Protein AF-A0A0D2LGZ1-F1 (afdb_monomer_lite)

Radius of gyration: 15.78 Å; chains: 1; bounding box: 47×42×39 Å

pLDDT: mean 89.58, std 10.23, range [41.44, 98.38]

InterPro domains:
  IPR015915 Kelch-type beta-propeller [G3DSA:2.120.10.80] (1-145)
  IPR015915 Kelch-type beta-propeller [SSF117281] (4-143)

Organism: NCBI:txid145388

Secondary structure (DSSP, 8-state):
-----------TTT--BS-EEEEETTEEEEE--EETTEEP--EEEEETTTTEEEEEESS-SS---BS-EEEEESS-TTSSEEEEEE--B-SS-B---EEEEEEETTEEEEEEE--SS-GGGG--SS-EEEE-TT-TT-EEEESS---PPP-

Structure (mmCIF, N/CA/C/O backbone):
data_AF-A0A0D2LGZ1-F1
#
_entry.id   AF-A0A0D2LGZ1-F1
#
loop_
_atom_site.group_PDB
_atom_site.id
_atom_site.type_symbol
_atom_site.label_atom_id
_atom_site.label_alt_id
_atom_site.label_comp_id
_atom_site.label_asym_id
_atom_site.label_entity_id
_atom_site.label_seq_id
_atom_site.pdbx_PDB_ins_code
_atom_site.Cartn_x
_atom_site.Cartn_y
_atom_site.Cartn_z
_atom_site.occupancy
_atom_site.B_iso_or_equiv
_atom_site.auth_seq_id
_atom_site.auth_comp_id
_atom_site.auth_asym_id
_atom_site.auth_atom_id
_atom_site.pdbx_PDB_model_num
ATOM 1 N N . MET A 1 1 ? -26.888 1.662 -4.777 1.00 62.94 1 MET A N 1
ATOM 2 C CA . MET A 1 1 ? -25.584 2.305 -4.509 1.00 62.94 1 MET A CA 1
ATOM 3 C C . MET A 1 1 ? -25.481 3.540 -5.384 1.00 62.94 1 MET A C 1
ATOM 5 O O . MET A 1 1 ? -25.844 3.446 -6.549 1.00 62.94 1 MET A O 1
ATOM 9 N N . ALA A 1 2 ? -25.059 4.674 -4.828 1.00 89.44 2 ALA A N 1
ATOM 10 C CA . ALA A 1 2 ? -24.809 5.909 -5.568 1.00 89.44 2 ALA A CA 1
ATOM 11 C C . ALA A 1 2 ? -23.378 6.361 -5.271 1.00 89.44 2 ALA A C 1
ATOM 13 O O . ALA A 1 2 ? -22.931 6.248 -4.131 1.00 89.44 2 ALA A O 1
ATOM 14 N N . TRP A 1 3 ? -22.668 6.835 -6.291 1.00 87.25 3 TRP A N 1
ATOM 15 C CA . TRP A 1 3 ? -21.351 7.434 -6.108 1.00 87.25 3 TRP A CA 1
ATOM 16 C C . TRP A 1 3 ? -21.480 8.759 -5.357 1.00 87.25 3 TRP A C 1
ATOM 18 O O . TRP A 1 3 ? -22.399 9.535 -5.622 1.00 87.25 3 TRP A O 1
ATOM 28 N N . GLN A 1 4 ? -20.552 9.010 -4.438 1.00 85.38 4 GLN A N 1
ATOM 29 C CA . GLN A 1 4 ? -20.421 10.280 -3.732 1.00 85.38 4 GLN A CA 1
ATOM 30 C C . GLN A 1 4 ? -18.992 10.786 -3.893 1.00 85.38 4 GLN A C 1
ATOM 32 O O . GLN A 1 4 ? -18.038 10.012 -3.811 1.00 85.38 4 GLN A O 1
ATOM 37 N N . HIS A 1 5 ? -18.863 12.082 -4.157 1.00 80.94 5 HIS A N 1
ATOM 38 C CA . HIS A 1 5 ? -17.584 12.773 -4.169 1.00 80.94 5 HIS A CA 1
ATOM 39 C C . HIS A 1 5 ? -17.400 13.457 -2.817 1.00 80.94 5 HIS A C 1
ATOM 41 O O . HIS A 1 5 ? -18.295 14.170 -2.365 1.00 80.94 5 HIS A O 1
ATOM 47 N N . HIS A 1 6 ? -16.255 13.225 -2.183 1.00 79.88 6 HIS A N 1
ATOM 48 C CA . HIS A 1 6 ? -15.856 13.931 -0.975 1.00 79.88 6 HIS A CA 1
ATOM 49 C C . HIS A 1 6 ? -14.772 14.934 -1.356 1.00 79.88 6 HIS A C 1
ATOM 51 O O . HIS A 1 6 ? -13.706 14.540 -1.826 1.00 79.88 6 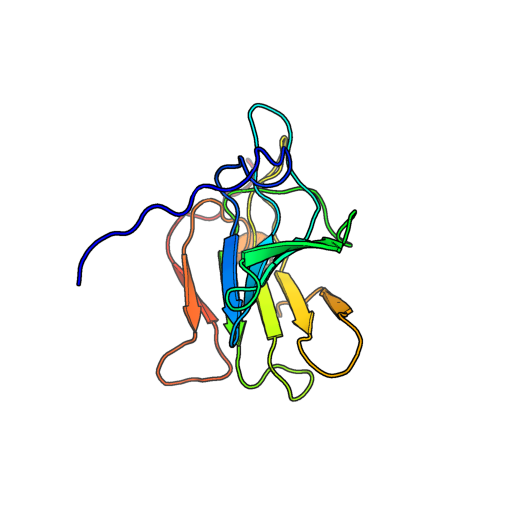HIS A O 1
ATOM 57 N N . ASP A 1 7 ? -15.056 16.220 -1.163 1.00 79.56 7 ASP A N 1
ATOM 58 C CA . ASP A 1 7 ? -14.082 17.278 -1.407 1.00 79.56 7 ASP A CA 1
ATOM 59 C C . ASP A 1 7 ? -13.065 17.294 -0.262 1.00 79.56 7 ASP A C 1
ATOM 61 O O . ASP A 1 7 ? -13.368 17.672 0.875 1.00 79.56 7 ASP A O 1
ATOM 65 N N . PHE A 1 8 ? -11.841 16.875 -0.563 1.00 79.50 8 PHE A N 1
ATOM 66 C CA . PHE A 1 8 ? -10.708 17.019 0.341 1.00 79.50 8 PHE A CA 1
ATOM 67 C C . PHE A 1 8 ? -9.949 18.300 0.012 1.00 79.50 8 PHE A C 1
ATOM 69 O O . PHE A 1 8 ? -9.903 18.735 -1.138 1.00 79.50 8 PHE A O 1
ATOM 76 N N . LYS A 1 9 ? -9.320 18.909 1.023 1.00 79.62 9 LYS A N 1
ATOM 77 C CA . LYS A 1 9 ? -8.311 19.939 0.751 1.00 79.62 9 LYS A CA 1
ATOM 78 C C . LYS A 1 9 ? -7.181 19.306 -0.054 1.00 79.62 9 LYS A C 1
ATOM 80 O O . LYS A 1 9 ? -6.785 18.183 0.253 1.00 79.62 9 LYS A O 1
ATOM 85 N N . ASP A 1 10 ? -6.650 20.051 -1.020 1.00 81.75 10 ASP A N 1
ATOM 86 C CA . ASP A 1 10 ? -5.488 19.621 -1.789 1.00 81.75 10 ASP A CA 1
ATOM 87 C C . ASP A 1 10 ? -4.341 19.258 -0.844 1.00 81.75 10 ASP A C 1
ATOM 89 O O . ASP A 1 10 ? -3.764 20.110 -0.164 1.00 81.75 10 ASP A O 1
ATOM 93 N N . ASP A 1 11 ? -4.019 17.971 -0.810 1.00 84.19 11 ASP A N 1
ATOM 94 C CA . ASP A 1 11 ? -2.907 17.432 -0.051 1.00 84.19 11 ASP A CA 1
ATOM 95 C C . ASP A 1 11 ? -1.914 16.820 -1.043 1.00 84.19 11 ASP A C 1
ATOM 97 O O . ASP A 1 11 ? -2.253 15.837 -1.716 1.00 84.19 11 ASP A O 1
ATOM 101 N N . PRO A 1 12 ? -0.688 17.363 -1.165 1.00 83.31 12 PRO A N 1
ATOM 102 C CA . PRO A 1 12 ? 0.295 16.885 -2.132 1.00 83.31 12 PRO A CA 1
ATOM 103 C C . PRO A 1 12 ? 0.661 15.410 -1.939 1.00 83.31 12 PRO A C 1
ATOM 105 O O . PRO A 1 12 ? 1.127 14.786 -2.894 1.00 83.31 12 PRO A O 1
ATOM 108 N N . ARG A 1 13 ? 0.415 14.848 -0.747 1.00 85.38 13 ARG A N 1
ATOM 109 C CA . ARG A 1 13 ? 0.597 13.427 -0.452 1.00 85.38 13 ARG A CA 1
ATOM 110 C C . ARG A 1 13 ? -0.467 12.573 -1.135 1.00 85.38 13 ARG A C 1
ATOM 112 O O . ARG A 1 13 ? -0.179 11.444 -1.487 1.00 85.38 13 ARG A O 1
ATOM 119 N N . THR A 1 14 ? -1.681 13.056 -1.361 1.00 88.38 14 THR A N 1
ATOM 120 C CA . THR A 1 14 ? -2.794 12.196 -1.818 1.00 88.38 14 THR A CA 1
ATOM 121 C C . THR A 1 14 ? -2.819 11.967 -3.332 1.00 88.38 14 THR A C 1
ATOM 123 O O . THR A 1 14 ? -3.239 10.909 -3.796 1.00 88.38 14 THR A O 1
ATOM 126 N N . ALA A 1 15 ? -2.313 12.915 -4.125 1.00 92.69 15 ALA A N 1
ATOM 127 C CA . ALA A 1 15 ? -2.297 12.809 -5.582 1.00 92.69 15 ALA A CA 1
ATOM 128 C C . ALA A 1 15 ? -1.158 11.896 -6.078 1.00 92.69 15 ALA A C 1
ATOM 130 O O . ALA A 1 15 ? -0.027 12.345 -6.276 1.00 92.69 15 ALA A O 1
ATOM 131 N N . ARG A 1 16 ? -1.453 10.611 -6.308 1.00 96.25 16 ARG A N 1
ATOM 132 C CA . ARG A 1 16 ? -0.473 9.597 -6.740 1.00 96.25 16 ARG A CA 1
ATOM 133 C C . ARG A 1 16 ? -1.116 8.445 -7.521 1.00 96.25 16 ARG A C 1
ATOM 135 O O . ARG A 1 16 ? -2.286 8.135 -7.336 1.00 96.25 16 ARG A O 1
ATOM 142 N N . ALA A 1 17 ? -0.335 7.761 -8.355 1.00 97.19 17 ALA A N 1
ATOM 143 C CA . ALA A 1 17 ? -0.739 6.580 -9.123 1.00 97.19 17 ALA A CA 1
ATOM 144 C C . ALA A 1 17 ? 0.132 5.361 -8.779 1.00 97.19 17 ALA A C 1
ATOM 146 O O . ALA A 1 17 ? 1.277 5.515 -8.354 1.00 97.19 17 ALA A O 1
ATOM 147 N N . GLY A 1 18 ? -0.403 4.151 -8.969 1.00 97.31 18 GLY A N 1
ATOM 148 C CA . GLY A 1 18 ? 0.315 2.902 -8.675 1.00 97.31 18 GLY A CA 1
ATOM 149 C C . GLY A 1 18 ? 0.636 2.702 -7.189 1.00 97.31 18 GLY A C 1
ATOM 150 O O . GLY A 1 18 ? 1.545 1.948 -6.860 1.00 97.31 18 GLY A O 1
ATOM 151 N N . HIS A 1 19 ? -0.046 3.419 -6.297 1.00 98.38 19 HIS A N 1
ATOM 152 C CA . HIS A 1 19 ? -0.021 3.132 -4.867 1.00 98.38 19 HIS A CA 1
ATOM 153 C C . HIS A 1 19 ? -0.875 1.893 -4.584 1.00 98.38 19 HIS A C 1
ATOM 155 O O . HIS A 1 19 ? -1.750 1.549 -5.381 1.00 98.38 19 HIS A O 1
ATOM 161 N N . SER A 1 20 ? -0.654 1.257 -3.439 1.00 98.31 20 SER A N 1
ATOM 162 C CA . SER A 1 20 ? -1.621 0.306 -2.894 1.00 98.31 20 SER A CA 1
ATOM 163 C C . SER A 1 20 ? -2.535 1.002 -1.887 1.00 98.31 20 SER A C 1
ATOM 165 O O . SER A 1 20 ? -2.144 1.999 -1.276 1.00 98.31 20 SER A O 1
ATOM 167 N N . ALA A 1 21 ? -3.757 0.491 -1.735 1.00 97.94 21 ALA A N 1
ATOM 168 C CA . ALA A 1 21 ? -4.715 0.947 -0.739 1.00 97.94 21 ALA A CA 1
ATOM 169 C C . ALA A 1 21 ? -5.349 -0.264 -0.045 1.00 97.94 21 ALA A C 1
ATOM 171 O O . ALA A 1 21 ? -5.835 -1.175 -0.714 1.00 97.94 21 ALA A O 1
ATOM 172 N N . THR A 1 22 ? -5.361 -0.279 1.286 1.00 97.94 22 THR A N 1
ATOM 173 C CA . THR A 1 22 ? -5.875 -1.405 2.076 1.00 97.94 22 THR A CA 1
ATOM 174 C C . THR A 1 22 ? -6.781 -0.895 3.189 1.00 97.94 22 THR A C 1
ATOM 176 O O . THR A 1 22 ? -6.361 -0.104 4.034 1.00 97.94 22 THR A O 1
ATOM 179 N N . ALA A 1 23 ? -8.038 -1.338 3.187 1.00 97.19 23 ALA A N 1
ATOM 180 C CA . ALA A 1 23 ? -9.022 -0.969 4.199 1.00 97.19 23 ALA A CA 1
ATOM 181 C C . ALA A 1 23 ? -8.915 -1.884 5.427 1.00 97.19 23 ALA A C 1
ATOM 183 O O . ALA A 1 23 ? -8.920 -3.107 5.297 1.00 97.19 23 ALA A O 1
ATOM 184 N N . VAL A 1 24 ? -8.849 -1.293 6.621 1.00 95.56 24 VAL A N 1
ATOM 185 C CA . VAL A 1 24 ? -8.818 -2.001 7.906 1.00 95.56 24 VAL A CA 1
ATOM 186 C C . VAL A 1 24 ? -9.684 -1.253 8.914 1.00 95.56 24 VAL A C 1
ATOM 188 O O . VAL A 1 24 ? -9.322 -0.184 9.410 1.00 95.56 24 VAL A O 1
ATOM 191 N N . GLY A 1 25 ? -10.849 -1.821 9.232 1.00 94.38 25 GLY A N 1
ATOM 192 C CA . GLY A 1 25 ? -11.844 -1.138 10.057 1.00 94.38 25 GLY A CA 1
ATOM 193 C C . GLY A 1 25 ? -12.258 0.186 9.413 1.00 94.38 25 GLY A C 1
ATOM 194 O O . GLY A 1 25 ? -12.642 0.212 8.248 1.00 94.38 25 GLY A O 1
ATOM 195 N N . LYS A 1 26 ? -12.141 1.285 10.162 1.00 95.19 26 LYS A N 1
ATOM 196 C CA . LYS A 1 2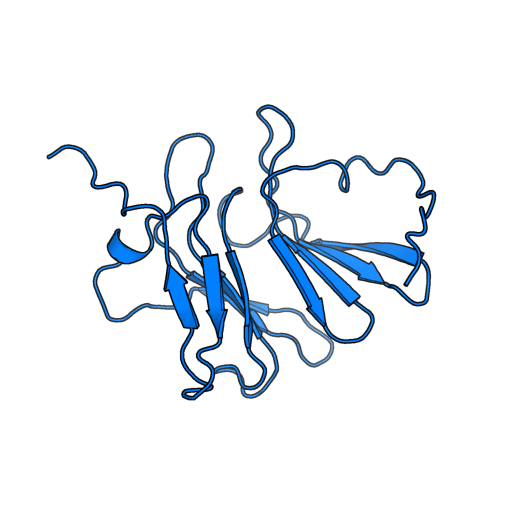6 ? -12.445 2.640 9.681 1.00 95.19 26 LYS A CA 1
ATOM 197 C C . LYS A 1 26 ? -11.315 3.314 8.901 1.00 95.19 26 LYS A C 1
ATOM 199 O O . LYS A 1 26 ? -11.463 4.461 8.483 1.00 95.19 26 LYS A O 1
ATOM 204 N N . TYR A 1 27 ? -10.174 2.651 8.763 1.00 96.31 27 TYR A N 1
ATOM 205 C CA . TYR A 1 27 ? -8.987 3.245 8.175 1.00 96.31 27 TYR A CA 1
ATOM 206 C C . TYR A 1 27 ? -8.714 2.708 6.774 1.00 96.31 27 TYR A C 1
ATOM 208 O O . TYR A 1 27 ? -8.877 1.516 6.523 1.00 96.31 27 TYR A O 1
ATOM 216 N N . VAL A 1 28 ? -8.220 3.566 5.884 1.00 97.25 28 VAL A N 1
ATOM 217 C CA . VAL A 1 28 ? -7.646 3.164 4.592 1.00 97.25 28 VAL A CA 1
ATOM 218 C C . VAL A 1 28 ? -6.167 3.522 4.588 1.00 97.25 28 VAL A C 1
ATOM 220 O O . VAL A 1 28 ? -5.809 4.693 4.660 1.00 97.25 28 VAL A O 1
ATOM 223 N N . TYR A 1 29 ? -5.309 2.511 4.523 1.00 97.75 29 TYR A N 1
ATOM 224 C CA . TYR A 1 29 ? -3.859 2.657 4.466 1.00 97.75 29 TYR A CA 1
ATOM 225 C C . TYR A 1 29 ? -3.420 2.771 3.012 1.00 97.75 29 TYR A C 1
ATOM 227 O O . TYR A 1 29 ? -3.783 1.918 2.209 1.00 97.75 29 TYR A O 1
ATOM 235 N N . VAL A 1 30 ? -2.638 3.794 2.679 1.00 98.19 30 VAL A N 1
ATOM 236 C CA . VAL A 1 30 ? -2.093 4.022 1.339 1.00 98.19 30 VAL A CA 1
ATOM 237 C C . VAL A 1 30 ? -0.573 3.999 1.410 1.00 98.19 30 VAL A C 1
ATOM 239 O O . VAL A 1 30 ? 0.030 4.807 2.116 1.00 98.19 30 VAL A O 1
ATOM 242 N N . CYS A 1 31 ? 0.039 3.071 0.677 1.00 98.31 31 CYS A N 1
ATOM 243 C CA . CYS A 1 31 ? 1.482 2.849 0.685 1.00 98.31 31 CYS A CA 1
ATOM 244 C C . CYS A 1 31 ? 2.090 3.176 -0.682 1.00 98.31 31 CYS A C 1
ATOM 246 O O . CYS A 1 31 ? 1.595 2.725 -1.723 1.00 98.31 31 CYS A O 1
ATOM 248 N N . GLY A 1 32 ? 3.180 3.950 -0.674 1.00 97.94 32 GLY A N 1
ATOM 249 C CA . GLY A 1 32 ? 3.995 4.238 -1.854 1.00 97.94 32 GLY A CA 1
ATOM 250 C C . GLY A 1 32 ? 3.205 4.810 -3.035 1.00 97.94 32 GLY A C 1
ATOM 251 O O . GLY A 1 32 ? 2.281 5.603 -2.871 1.00 97.94 32 GLY A O 1
ATOM 252 N N . GLY A 1 33 ? 3.578 4.425 -4.253 1.00 98.12 33 GLY A N 1
ATOM 253 C CA . GLY A 1 33 ? 3.059 4.978 -5.503 1.00 98.12 33 GLY A CA 1
ATOM 254 C C . GLY A 1 33 ? 3.980 6.044 -6.088 1.00 98.12 33 GLY A C 1
ATOM 255 O O . GLY A 1 33 ? 5.115 6.222 -5.649 1.00 98.12 33 GLY A O 1
ATOM 256 N N . ARG A 1 34 ? 3.507 6.762 -7.108 1.00 96.75 34 ARG A N 1
ATOM 257 C CA . ARG A 1 34 ? 4.288 7.811 -7.778 1.00 96.75 34 ARG A CA 1
ATOM 258 C C . ARG A 1 34 ? 3.449 8.981 -8.278 1.00 96.75 34 ARG A C 1
ATOM 260 O O . ARG A 1 34 ? 2.261 8.832 -8.560 1.00 96.75 34 ARG A O 1
ATOM 267 N N . ARG A 1 35 ? 4.099 10.127 -8.476 1.00 95.44 35 ARG A N 1
ATOM 268 C CA . ARG A 1 35 ? 3.568 11.307 -9.170 1.00 95.44 35 ARG A CA 1
ATOM 269 C C . ARG A 1 35 ? 4.646 11.858 -10.100 1.00 95.44 35 ARG A C 1
ATOM 271 O O . ARG A 1 35 ? 5.654 12.395 -9.649 1.00 95.44 35 ARG A O 1
ATOM 278 N N . GLY A 1 36 ? 4.445 11.719 -11.411 1.00 91.69 36 GLY A N 1
ATOM 279 C CA . GLY A 1 36 ? 5.504 12.009 -12.383 1.00 91.69 36 GLY A CA 1
ATOM 280 C C . GLY A 1 36 ? 6.717 11.098 -12.155 1.00 91.69 36 GLY A C 1
ATOM 281 O O . GLY A 1 36 ? 6.553 9.883 -12.057 1.00 91.69 36 GLY A O 1
ATOM 282 N N . GLY A 1 37 ? 7.913 11.685 -12.051 1.00 91.56 37 GLY A N 1
ATOM 283 C CA . GLY A 1 37 ? 9.158 10.967 -11.730 1.00 91.56 37 GLY A CA 1
ATOM 284 C C . GLY A 1 37 ? 9.425 10.769 -10.230 1.00 91.56 37 GLY A C 1
ATOM 285 O O . GLY A 1 37 ? 10.426 10.159 -9.869 1.00 91.56 37 GLY A O 1
ATOM 286 N N . HIS A 1 38 ? 8.561 11.287 -9.351 1.00 94.75 38 HIS A N 1
ATOM 287 C CA . HIS A 1 38 ? 8.706 11.128 -7.905 1.00 94.75 38 HIS A CA 1
ATOM 288 C C . HIS A 1 38 ? 7.998 9.859 -7.428 1.00 94.75 38 HIS A C 1
ATOM 290 O O . HIS A 1 38 ? 6.786 9.724 -7.612 1.00 94.75 38 HIS A O 1
ATOM 296 N N . PHE A 1 39 ? 8.739 8.963 -6.781 1.00 97.19 39 PHE A N 1
ATOM 297 C CA . PHE A 1 39 ? 8.209 7.782 -6.106 1.00 97.19 39 PHE A CA 1
ATOM 298 C C . PHE A 1 39 ? 8.078 8.065 -4.614 1.00 97.19 39 PHE A C 1
ATOM 300 O O . PHE A 1 39 ? 8.976 8.636 -4.004 1.00 97.19 39 PHE A O 1
ATOM 307 N N . PHE A 1 40 ? 6.955 7.668 -4.034 1.00 97.62 40 PHE A N 1
ATOM 308 C CA . PHE A 1 40 ? 6.688 7.858 -2.619 1.00 97.62 40 PHE A CA 1
ATOM 309 C C . PHE A 1 40 ? 7.236 6.682 -1.800 1.00 97.62 40 PHE A C 1
ATOM 311 O O . PHE A 1 40 ? 7.148 5.523 -2.219 1.00 97.62 40 PHE A O 1
ATOM 318 N N . GLN A 1 41 ? 7.784 6.999 -0.628 1.00 97.25 41 GLN A N 1
ATOM 319 C CA . GLN A 1 41 ? 8.298 6.052 0.369 1.00 97.25 41 GLN A CA 1
ATOM 320 C C . GLN A 1 41 ? 7.542 6.186 1.697 1.00 97.25 41 GLN A C 1
ATOM 322 O O . GLN A 1 41 ? 8.067 5.847 2.746 1.00 97.25 41 GLN A O 1
ATOM 327 N N . ASP A 1 42 ? 6.322 6.708 1.671 1.00 97.75 42 ASP A N 1
ATOM 328 C CA . ASP A 1 42 ? 5.511 6.972 2.854 1.00 97.75 42 ASP A CA 1
ATOM 329 C C . ASP A 1 42 ? 4.379 5.943 3.009 1.00 97.75 42 ASP A C 1
ATOM 331 O O . ASP A 1 42 ? 3.975 5.237 2.073 1.00 97.75 42 ASP A O 1
ATOM 335 N N . LEU A 1 43 ? 3.854 5.886 4.231 1.00 97.69 43 LEU A N 1
ATOM 336 C CA . LEU A 1 43 ? 2.569 5.275 4.546 1.00 97.69 43 LEU A CA 1
ATOM 337 C C . LEU A 1 43 ? 1.674 6.368 5.109 1.00 97.69 43 LEU A C 1
ATOM 339 O O . LEU A 1 43 ? 1.936 6.893 6.194 1.00 97.69 43 LEU A O 1
ATOM 343 N N . ILE A 1 44 ? 0.604 6.678 4.391 1.00 96.88 44 ILE A N 1
ATOM 344 C CA . ILE A 1 44 ? -0.441 7.582 4.864 1.00 96.88 44 ILE A CA 1
ATOM 345 C C . ILE A 1 44 ? -1.702 6.781 5.162 1.00 96.88 44 ILE A C 1
ATOM 347 O O . ILE A 1 44 ? -1.919 5.698 4.614 1.00 96.88 44 ILE A O 1
ATOM 351 N N . ARG A 1 45 ? -2.545 7.302 6.043 1.00 95.94 45 ARG A N 1
ATOM 352 C CA . ARG A 1 45 ? -3.806 6.670 6.410 1.00 95.94 45 ARG A CA 1
ATOM 353 C C . ARG A 1 45 ? -4.933 7.682 6.357 1.00 95.94 45 ARG A C 1
ATOM 355 O O . ARG A 1 45 ? -4.758 8.839 6.729 1.00 95.94 45 ARG A O 1
ATOM 362 N N . TYR A 1 46 ? -6.081 7.227 5.891 1.00 95.19 46 TYR A N 1
ATOM 363 C CA . TYR A 1 46 ? -7.319 7.981 5.877 1.00 95.19 46 TYR A CA 1
ATOM 364 C C . TYR A 1 46 ? -8.271 7.429 6.939 1.00 95.19 46 TYR A C 1
ATOM 366 O O . TYR A 1 46 ? -8.540 6.228 6.943 1.00 95.19 46 TYR A O 1
ATOM 374 N N . ASP A 1 47 ? -8.765 8.286 7.832 1.00 94.56 47 ASP A N 1
ATOM 375 C CA . ASP A 1 47 ? -9.812 7.957 8.807 1.00 94.56 47 ASP A CA 1
ATOM 376 C C . ASP A 1 47 ? -11.186 8.301 8.215 1.00 94.56 47 ASP A C 1
ATOM 378 O O . ASP A 1 47 ? -11.487 9.467 7.946 1.00 94.56 47 ASP A O 1
ATOM 382 N N . THR A 1 48 ? -12.013 7.277 8.002 1.00 94.19 48 THR A N 1
ATOM 383 C CA . THR A 1 48 ? -13.351 7.422 7.407 1.00 94.19 48 THR A CA 1
ATOM 384 C C . THR A 1 48 ? -14.374 8.065 8.347 1.00 94.19 48 THR A C 1
ATOM 386 O O . THR A 1 48 ? -15.356 8.614 7.851 1.00 94.19 48 THR A O 1
ATOM 389 N N . ASP A 1 49 ? -14.144 8.065 9.666 1.00 94.19 49 ASP A N 1
ATOM 390 C CA . ASP A 1 49 ? -15.042 8.716 10.628 1.00 94.19 49 ASP A CA 1
ATOM 391 C C . ASP A 1 49 ? -14.804 10.230 10.657 1.00 94.19 49 ASP A C 1
ATOM 393 O O . ASP A 1 49 ? -15.748 11.020 10.659 1.00 94.19 49 ASP A O 1
ATOM 397 N N . SER A 1 50 ? -13.532 10.644 10.711 1.00 93.06 50 SER A N 1
ATOM 398 C CA . SER A 1 50 ? -13.152 12.059 10.825 1.00 93.06 50 SER A CA 1
ATOM 399 C C . SER A 1 50 ? -12.899 12.740 9.484 1.00 93.06 50 SER A C 1
ATOM 401 O O . SER A 1 50 ? -12.766 13.963 9.453 1.00 93.06 50 SER A O 1
ATOM 403 N N . ASN A 1 51 ? -12.854 11.985 8.381 1.00 90.75 51 ASN A N 1
ATOM 404 C CA . ASN A 1 51 ? -12.602 12.496 7.032 1.00 90.75 51 ASN A CA 1
ATOM 405 C C . ASN A 1 51 ? -11.238 13.216 6.935 1.00 90.75 51 ASN A C 1
ATOM 407 O O . ASN A 1 51 ? -11.114 14.281 6.327 1.00 90.75 51 ASN A O 1
ATOM 411 N N . THR A 1 52 ? -10.204 12.643 7.565 1.00 91.50 52 THR A N 1
ATOM 412 C CA . THR A 1 52 ? -8.855 13.231 7.661 1.00 91.50 52 THR A CA 1
ATOM 413 C C . THR A 1 52 ? -7.758 12.267 7.233 1.00 91.50 52 THR A C 1
ATOM 415 O O . THR A 1 52 ? -7.847 11.065 7.472 1.00 91.50 52 THR A O 1
ATOM 418 N N . TRP A 1 53 ? -6.685 12.827 6.671 1.00 93.88 53 TRP A N 1
ATOM 419 C CA . TRP A 1 53 ? -5.451 12.116 6.346 1.00 93.88 53 TRP A CA 1
ATOM 420 C C . TRP A 1 53 ? -4.374 12.349 7.404 1.00 93.88 53 TRP A C 1
ATOM 422 O O . TRP A 1 53 ? -4.200 13.467 7.892 1.00 93.88 53 TRP A O 1
ATOM 432 N N . GLU A 1 54 ? -3.598 11.314 7.696 1.00 93.75 54 GLU A N 1
ATOM 433 C CA . GLU A 1 54 ? -2.431 11.364 8.575 1.00 93.75 54 GLU A CA 1
ATOM 434 C C . GLU A 1 54 ? -1.238 10.641 7.936 1.00 93.75 54 GLU A C 1
ATOM 436 O O . GLU A 1 54 ? -1.411 9.648 7.223 1.00 93.75 54 GLU A O 1
ATOM 441 N N . THR A 1 55 ? -0.022 11.129 8.192 1.00 95.31 55 THR A N 1
ATOM 442 C CA . THR A 1 55 ? 1.196 10.382 7.853 1.00 95.31 55 THR A CA 1
ATOM 443 C C . THR A 1 55 ? 1.512 9.430 9.000 1.00 95.31 55 THR A C 1
ATOM 445 O O . THR A 1 55 ? 1.672 9.870 10.135 1.00 95.31 55 THR A O 1
ATOM 448 N N . ILE A 1 56 ? 1.621 8.137 8.700 1.00 95.38 56 ILE A N 1
ATOM 449 C CA . ILE A 1 56 ? 2.042 7.105 9.656 1.00 95.38 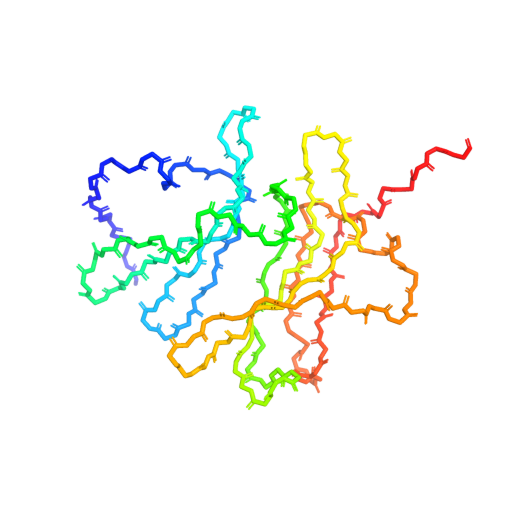56 ILE A CA 1
ATOM 450 C C . ILE A 1 56 ? 3.560 6.900 9.584 1.00 95.38 56 ILE A C 1
ATOM 452 O O . ILE A 1 56 ? 4.212 6.766 10.616 1.00 95.38 56 ILE A O 1
ATOM 456 N N . TYR A 1 57 ? 4.121 6.917 8.372 1.00 95.88 57 TYR A N 1
ATOM 457 C CA . TYR A 1 57 ? 5.563 6.905 8.123 1.00 95.88 57 TYR A CA 1
ATOM 458 C C . TYR A 1 57 ? 5.909 7.944 7.065 1.00 95.88 57 TYR A C 1
ATOM 460 O O . TYR A 1 57 ? 5.346 7.897 5.975 1.00 95.88 57 TYR A O 1
ATOM 468 N N . GLU A 1 58 ? 6.853 8.833 7.376 1.00 95.19 58 GLU A N 1
ATOM 469 C CA . GLU A 1 58 ? 7.472 9.732 6.388 1.00 95.19 58 GLU A CA 1
ATOM 470 C C . GLU A 1 58 ? 8.433 8.961 5.470 1.00 95.19 58 GLU A C 1
ATOM 472 O O . GLU A 1 58 ? 8.539 9.248 4.281 1.00 95.19 58 GLU A O 1
ATOM 477 N N . GLU A 1 59 ? 9.103 7.945 6.025 1.00 96.25 59 GLU A N 1
ATOM 478 C CA . GLU A 1 59 ? 10.038 7.088 5.309 1.00 96.25 59 GLU A CA 1
ATOM 479 C C . GLU A 1 59 ? 9.889 5.633 5.773 1.00 96.25 59 GLU A C 1
ATOM 481 O O . GLU A 1 59 ? 10.073 5.292 6.944 1.00 96.25 59 GLU A O 1
ATOM 486 N N . LEU A 1 60 ? 9.509 4.770 4.839 1.00 96.81 60 LEU A N 1
ATOM 487 C CA . LEU A 1 60 ? 9.392 3.330 5.014 1.00 96.81 60 LEU A CA 1
ATOM 488 C C . LEU A 1 60 ? 10.777 2.668 5.006 1.00 96.81 60 LEU A C 1
ATOM 490 O O . LEU A 1 60 ? 11.689 3.158 4.339 1.00 96.81 60 LEU A O 1
ATOM 494 N N . PRO A 1 61 ? 10.948 1.505 5.661 1.00 96.88 61 PRO A N 1
ATOM 495 C CA . PRO A 1 61 ? 12.242 0.816 5.749 1.00 96.88 61 PRO A CA 1
ATOM 496 C C . PRO A 1 61 ? 12.682 0.137 4.440 1.00 96.88 61 PRO A C 1
ATOM 498 O O . PRO A 1 61 ? 13.616 -0.664 4.430 1.00 96.88 61 PRO A O 1
ATOM 501 N N . PHE A 1 62 ? 12.000 0.424 3.335 1.00 96.00 62 PHE A N 1
ATOM 502 C CA . PHE A 1 62 ? 12.276 -0.100 2.010 1.00 96.00 62 PHE A CA 1
ATOM 503 C C . PHE A 1 62 ? 12.143 0.996 0.966 1.00 96.00 62 PHE A C 1
ATOM 505 O O . PHE A 1 62 ? 11.435 1.979 1.159 1.00 96.00 62 PHE A O 1
ATOM 512 N N . VAL A 1 63 ? 12.807 0.785 -0.169 1.00 96.50 63 VAL A N 1
ATOM 513 C CA . VAL A 1 63 ? 12.882 1.761 -1.259 1.00 96.50 63 VAL A CA 1
ATOM 514 C C . VAL A 1 63 ? 11.506 2.191 -1.777 1.00 96.50 63 VAL A C 1
ATOM 516 O O . VAL A 1 63 ? 10.594 1.363 -1.919 1.00 96.50 63 VAL A O 1
ATOM 519 N N . ALA A 1 64 ? 11.401 3.483 -2.103 1.00 97.56 64 ALA A N 1
ATOM 520 C CA . ALA A 1 64 ? 10.245 4.094 -2.751 1.00 97.56 64 ALA A CA 1
ATOM 521 C C . ALA A 1 64 ? 9.832 3.313 -4.008 1.00 97.56 64 ALA A C 1
ATOM 523 O O . ALA A 1 64 ? 10.674 2.975 -4.844 1.00 97.56 64 ALA A O 1
ATOM 524 N N . ARG A 1 65 ? 8.536 3.018 -4.153 1.00 97.75 65 ARG A N 1
ATOM 525 C CA . ARG A 1 65 ? 8.048 2.103 -5.199 1.00 97.75 65 ARG A CA 1
ATOM 526 C C . ARG A 1 65 ? 6.595 2.338 -5.585 1.00 97.75 65 ARG A C 1
ATOM 528 O O . ARG A 1 65 ? 5.794 2.801 -4.780 1.00 97.75 65 ARG A O 1
ATOM 535 N N . ALA A 1 66 ? 6.233 1.935 -6.797 1.00 98.06 66 ALA A N 1
ATOM 536 C CA . ALA A 1 66 ? 4.863 1.923 -7.309 1.00 98.06 66 ALA A CA 1
ATOM 537 C C . ALA A 1 66 ? 4.526 0.560 -7.934 1.00 98.06 66 ALA A C 1
ATOM 539 O O . ALA A 1 66 ? 5.405 -0.280 -8.110 1.00 98.06 66 ALA A O 1
ATOM 540 N N . ASN A 1 67 ? 3.256 0.349 -8.279 1.00 97.19 67 ASN A N 1
ATOM 541 C CA . ASN A 1 67 ? 2.722 -0.851 -8.930 1.00 97.19 67 ASN A CA 1
ATOM 542 C C . ASN A 1 67 ? 3.020 -2.160 -8.167 1.00 97.19 67 ASN A C 1
ATOM 544 O O . ASN A 1 67 ? 3.114 -3.231 -8.771 1.00 97.19 67 ASN A O 1
ATOM 548 N N . HIS A 1 68 ? 3.196 -2.053 -6.850 1.00 97.69 68 HIS A N 1
ATOM 549 C CA . HIS A 1 68 ? 3.256 -3.173 -5.917 1.00 97.69 68 HIS A CA 1
ATOM 550 C C . HIS A 1 68 ? 1.837 -3.583 -5.509 1.00 97.69 68 HIS A C 1
ATOM 552 O O . HIS A 1 68 ? 0.872 -2.860 -5.767 1.00 97.69 68 HIS A O 1
ATOM 558 N N . THR A 1 69 ? 1.716 -4.714 -4.823 1.00 97.81 69 THR A N 1
ATOM 559 C CA . THR A 1 69 ? 0.461 -5.129 -4.183 1.00 97.81 69 THR A CA 1
ATOM 560 C C . THR A 1 69 ? 0.547 -4.970 -2.673 1.00 97.81 69 THR A C 1
ATOM 562 O O . THR A 1 69 ? 1.644 -4.981 -2.117 1.00 97.81 69 THR A O 1
ATOM 565 N N . ALA A 1 70 ? -0.603 -4.813 -2.016 1.00 97.81 70 ALA A N 1
ATOM 566 C CA . ALA A 1 70 ? -0.728 -4.888 -0.566 1.00 97.81 70 ALA A CA 1
ATOM 567 C C . ALA A 1 70 ? -1.972 -5.708 -0.209 1.00 97.81 70 ALA A C 1
ATOM 569 O O . ALA A 1 70 ? -3.069 -5.387 -0.662 1.00 97.81 70 ALA A O 1
ATOM 570 N N . THR A 1 71 ? -1.797 -6.773 0.570 1.00 97.00 71 THR A N 1
ATOM 571 C CA . THR A 1 71 ? -2.864 -7.711 0.952 1.00 97.00 71 THR A CA 1
ATOM 572 C C . THR A 1 71 ? -3.066 -7.673 2.461 1.00 97.00 71 THR A C 1
ATOM 574 O O . THR A 1 71 ? -2.098 -7.807 3.211 1.00 97.00 71 THR A O 1
ATOM 577 N N . LEU A 1 72 ? -4.309 -7.498 2.915 1.00 95.94 72 LEU A N 1
ATOM 578 C CA . LEU A 1 72 ? -4.653 -7.661 4.328 1.00 95.94 72 LEU A CA 1
ATOM 579 C C . LEU A 1 72 ? -4.658 -9.151 4.684 1.00 95.94 72 LEU A C 1
ATOM 581 O O . LEU A 1 72 ? -5.354 -9.941 4.049 1.00 95.94 72 LEU A O 1
ATOM 585 N N . VAL A 1 73 ? -3.915 -9.511 5.723 1.00 93.44 73 VAL A N 1
ATOM 586 C CA . VAL A 1 73 ? -3.883 -10.847 6.321 1.00 93.44 73 VAL A CA 1
ATOM 587 C C . VAL A 1 73 ? -4.444 -10.731 7.731 1.00 93.44 73 VAL A C 1
ATOM 589 O O . VAL A 1 73 ? -3.925 -9.963 8.536 1.00 93.44 73 VAL A O 1
ATOM 592 N N . ASP A 1 74 ? -5.522 -11.455 8.030 1.00 89.38 74 ASP A N 1
ATOM 593 C CA . ASP A 1 74 ? -6.215 -11.320 9.318 1.00 89.38 74 ASP A CA 1
ATOM 594 C C . ASP A 1 74 ? -5.473 -11.985 10.483 1.00 89.38 74 ASP A C 1
ATOM 596 O O . ASP A 1 74 ? -5.458 -11.443 11.589 1.00 89.38 74 ASP A O 1
ATOM 600 N N . GLU A 1 75 ? -4.837 -13.124 10.215 1.00 87.94 75 GLU A N 1
ATOM 601 C CA . GLU A 1 75 ? -4.018 -13.884 11.159 1.00 87.94 75 GLU A CA 1
ATOM 602 C C . GLU A 1 75 ? -2.585 -13.950 10.629 1.00 87.94 75 GLU A C 1
ATOM 604 O O . GLU A 1 75 ? -2.134 -14.935 10.046 1.00 87.94 75 GLU A O 1
ATOM 609 N N . GLY A 1 76 ? -1.881 -12.832 10.769 1.00 83.75 76 GLY A N 1
ATOM 610 C CA . GLY A 1 76 ? -0.485 -12.706 10.393 1.00 83.75 76 GLY A CA 1
ATOM 611 C C . GLY A 1 76 ? 0.452 -13.502 11.300 1.00 83.75 76 GLY A C 1
ATOM 612 O O . GLY A 1 76 ? 0.071 -14.035 12.344 1.00 83.75 76 GLY A O 1
ATOM 613 N N . VAL A 1 77 ? 1.732 -13.536 10.929 1.00 82.31 77 VAL A N 1
ATOM 614 C CA . VAL A 1 77 ? 2.764 -14.279 11.683 1.00 82.31 77 VAL A CA 1
ATOM 615 C C . VAL A 1 77 ? 2.973 -13.693 13.086 1.00 82.31 77 VAL A C 1
ATOM 617 O O . VAL A 1 77 ? 3.375 -14.414 13.998 1.00 82.31 77 VAL A O 1
ATOM 620 N N . SER A 1 78 ? 2.667 -12.407 13.277 1.00 82.31 78 SER A N 1
ATOM 621 C CA . SER A 1 78 ? 2.663 -11.740 14.584 1.00 82.31 78 SER A CA 1
ATOM 622 C C . SER A 1 78 ? 1.513 -12.162 15.513 1.00 82.31 78 SER A C 1
ATOM 624 O O . SER A 1 78 ? 1.543 -11.840 16.699 1.00 82.31 78 SER A O 1
ATOM 626 N N . GLY A 1 79 ? 0.502 -12.883 15.012 1.00 85.06 79 GLY A N 1
ATOM 627 C CA . GLY A 1 79 ? -0.711 -13.234 15.762 1.00 85.06 79 GLY A CA 1
ATOM 628 C C . GLY A 1 79 ? -1.821 -12.175 15.711 1.00 85.06 79 GLY A C 1
ATOM 629 O O . GLY A 1 79 ? -2.811 -12.300 16.430 1.00 85.06 79 GLY A O 1
ATOM 630 N N . GLY A 1 80 ? -1.673 -11.143 14.873 1.00 88.88 80 GLY A N 1
ATOM 631 C CA . GLY A 1 80 ? -2.684 -10.116 14.611 1.00 88.88 80 GLY A CA 1
ATOM 632 C C . GLY A 1 80 ? -2.839 -9.820 13.119 1.00 88.88 80 GLY A C 1
ATOM 633 O O . GLY A 1 80 ? -2.276 -10.518 12.277 1.00 88.88 80 GLY A O 1
ATOM 634 N N . LYS A 1 81 ? -3.587 -8.762 12.783 1.00 92.56 81 LYS A N 1
ATOM 635 C CA . LYS A 1 81 ? -3.736 -8.331 11.388 1.00 92.56 81 LYS A CA 1
ATOM 636 C C . LYS A 1 81 ? -2.393 -7.822 10.858 1.00 92.56 81 LYS A C 1
ATOM 638 O O . LYS A 1 81 ? -1.671 -7.118 11.558 1.00 92.56 81 LYS A O 1
ATOM 643 N N . GLU A 1 82 ? -2.075 -8.119 9.607 1.00 94.62 82 GLU A N 1
ATOM 644 C CA . GLU A 1 82 ? -0.886 -7.612 8.922 1.00 94.62 82 GLU A CA 1
ATOM 645 C C . GLU A 1 82 ? -1.243 -7.115 7.512 1.00 94.62 82 GLU A C 1
ATOM 647 O O . GLU A 1 82 ? -2.130 -7.665 6.863 1.00 94.62 82 GLU A O 1
ATOM 652 N N . ILE A 1 83 ? -0.537 -6.105 6.998 1.00 96.56 83 ILE A N 1
ATOM 653 C CA . ILE A 1 83 ? -0.580 -5.737 5.570 1.00 96.56 83 ILE A CA 1
ATOM 654 C C . ILE A 1 83 ? 0.701 -6.224 4.912 1.00 96.56 83 ILE A C 1
ATOM 656 O O . ILE A 1 83 ? 1.790 -5.773 5.260 1.00 96.56 83 ILE A O 1
ATOM 660 N N . TRP A 1 84 ? 0.566 -7.124 3.945 1.00 96.56 84 TRP A N 1
ATOM 661 C CA . TRP A 1 84 ? 1.683 -7.719 3.223 1.00 96.56 84 TRP A CA 1
ATOM 662 C C . TRP A 1 84 ? 1.871 -7.038 1.877 1.00 96.56 84 TRP A C 1
ATOM 664 O O . TRP A 1 84 ? 1.009 -7.134 1.007 1.00 96.56 84 TRP A O 1
ATOM 674 N N . LEU A 1 85 ? 3.004 -6.365 1.712 1.00 97.44 85 LEU A N 1
ATOM 675 C CA . LEU A 1 85 ? 3.433 -5.715 0.485 1.00 97.44 85 LEU A CA 1
ATOM 676 C C . LEU A 1 85 ? 4.344 -6.644 -0.315 1.00 97.44 85 LEU A C 1
ATOM 678 O O . LEU A 1 85 ? 5.284 -7.216 0.242 1.00 97.44 85 LEU A O 1
ATOM 682 N N . VAL A 1 86 ? 4.105 -6.760 -1.622 1.00 95.94 86 VAL A N 1
ATOM 683 C CA . VAL A 1 86 ? 4.925 -7.594 -2.513 1.00 95.94 86 VAL A CA 1
ATOM 684 C C . VAL A 1 86 ? 5.346 -6.826 -3.761 1.00 95.94 86 VAL A C 1
ATOM 686 O O . VAL A 1 86 ? 4.520 -6.214 -4.446 1.00 95.94 86 VAL A O 1
ATOM 689 N N . GLY A 1 87 ? 6.644 -6.901 -4.065 1.00 95.25 87 GLY A N 1
ATOM 690 C CA . GLY A 1 87 ? 7.226 -6.449 -5.322 1.00 95.25 87 GLY A CA 1
ATOM 691 C C . GLY A 1 87 ? 7.006 -4.963 -5.604 1.00 95.25 87 GLY A C 1
ATOM 692 O O . GLY A 1 87 ? 7.097 -4.112 -4.711 1.00 95.25 87 GLY A O 1
ATOM 693 N N . GLY A 1 88 ? 6.732 -4.660 -6.871 1.00 96.12 88 GLY A N 1
ATOM 694 C CA . GLY A 1 88 ? 6.626 -3.310 -7.412 1.00 96.12 88 GLY A CA 1
ATOM 695 C C . GLY A 1 88 ? 7.854 -2.903 -8.215 1.00 96.12 88 GLY A C 1
ATOM 696 O O . GLY A 1 88 ? 8.754 -3.695 -8.479 1.00 96.12 88 GLY A O 1
ATOM 697 N N . GLN A 1 89 ? 7.882 -1.638 -8.611 1.00 94.88 89 GLN A N 1
ATOM 698 C CA . GLN A 1 89 ? 8.993 -1.042 -9.342 1.00 94.88 89 GLN A CA 1
ATOM 699 C C . GLN A 1 89 ? 9.454 0.252 -8.683 1.00 94.88 89 GLN A C 1
ATOM 701 O O . GLN A 1 89 ? 8.640 1.001 -8.133 1.00 94.88 89 GLN A O 1
ATOM 706 N N . THR A 1 90 ? 10.747 0.520 -8.789 1.00 95.19 90 THR A N 1
ATOM 707 C CA . THR A 1 90 ? 11.375 1.809 -8.494 1.00 95.19 90 THR A CA 1
ATOM 708 C C . THR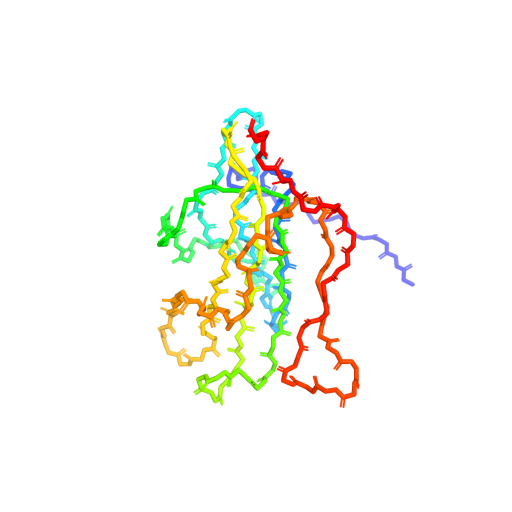 A 1 90 ? 11.510 2.616 -9.795 1.00 95.19 90 THR A C 1
ATOM 710 O O . THR A 1 90 ? 10.855 2.311 -10.800 1.00 95.19 90 THR A O 1
ATOM 713 N N . ASN A 1 91 ? 12.341 3.663 -9.784 1.00 90.44 91 ASN A N 1
ATOM 714 C CA . ASN A 1 91 ? 12.754 4.347 -11.010 1.00 90.44 91 ASN A CA 1
ATOM 715 C C . ASN A 1 91 ? 13.596 3.453 -11.929 1.00 90.44 91 ASN A C 1
ATOM 717 O O . ASN A 1 91 ? 13.492 3.584 -13.147 1.00 90.44 91 ASN A O 1
ATOM 721 N N . ASP A 1 92 ? 14.391 2.554 -11.349 1.00 89.62 92 ASP A N 1
ATOM 722 C CA . ASP A 1 92 ? 15.474 1.873 -12.060 1.00 89.62 92 ASP A CA 1
ATOM 723 C C . ASP A 1 92 ? 15.248 0.362 -12.195 1.00 89.62 92 ASP A C 1
ATOM 725 O O . ASP A 1 92 ? 15.801 -0.253 -13.103 1.00 89.62 92 ASP A O 1
ATOM 729 N N . ASP A 1 93 ? 14.444 -0.243 -11.314 1.00 92.19 93 ASP A N 1
ATOM 730 C CA . ASP A 1 93 ? 14.365 -1.702 -11.201 1.00 92.19 93 ASP A CA 1
ATOM 731 C C . ASP A 1 93 ? 12.986 -2.212 -10.746 1.00 92.19 93 ASP A C 1
ATOM 733 O O . ASP A 1 93 ? 12.148 -1.465 -10.228 1.00 92.19 93 ASP A O 1
ATOM 737 N N . VAL A 1 94 ? 12.760 -3.515 -10.911 1.00 93.19 94 VAL A N 1
ATOM 738 C CA . VAL A 1 94 ? 11.642 -4.262 -10.332 1.00 93.19 94 VAL A CA 1
ATOM 739 C C . VAL A 1 94 ? 12.136 -4.989 -9.089 1.00 93.19 94 VAL A C 1
ATOM 741 O O . VAL A 1 94 ? 13.041 -5.816 -9.131 1.00 93.19 94 VAL A O 1
ATOM 744 N N . VAL A 1 95 ? 11.521 -4.690 -7.953 1.00 93.31 95 VAL A N 1
ATOM 745 C CA . VAL A 1 95 ? 11.975 -5.201 -6.659 1.00 93.31 95 VAL A CA 1
ATOM 746 C C . VAL A 1 95 ? 11.396 -6.582 -6.372 1.00 93.31 95 VAL A C 1
ATOM 748 O O . VAL A 1 95 ? 10.261 -6.893 -6.726 1.00 93.31 95 VAL A O 1
ATOM 751 N N . ALA A 1 96 ? 12.213 -7.414 -5.728 1.00 92.19 96 ALA A N 1
ATOM 752 C CA . ALA A 1 96 ? 11.980 -8.840 -5.498 1.00 92.19 96 ALA A CA 1
ATOM 753 C C . ALA A 1 96 ? 11.740 -9.175 -4.014 1.00 92.19 96 ALA A C 1
ATOM 755 O O . ALA A 1 96 ? 12.093 -10.259 -3.545 1.00 92.19 96 ALA A O 1
ATOM 756 N N . ASP A 1 97 ? 11.252 -8.213 -3.235 1.00 93.81 97 ASP A N 1
ATOM 757 C CA . ASP A 1 97 ? 11.089 -8.316 -1.790 1.00 93.81 97 ASP A CA 1
ATOM 758 C C . ASP A 1 97 ? 9.614 -8.335 -1.370 1.00 93.81 97 ASP A C 1
ATOM 760 O O . ASP A 1 97 ? 8.690 -8.011 -2.122 1.00 93.81 97 ASP A O 1
ATOM 764 N N . CYS A 1 98 ? 9.410 -8.764 -0.129 1.00 94.94 98 CYS A N 1
ATOM 765 C CA . CYS A 1 98 ? 8.121 -8.782 0.532 1.00 94.94 98 CYS A CA 1
ATOM 766 C C . CYS A 1 98 ? 8.286 -8.192 1.933 1.00 94.94 98 CYS A C 1
ATOM 768 O O . CYS A 1 98 ? 9.286 -8.444 2.613 1.00 94.94 98 CYS A O 1
ATOM 770 N N . TRP A 1 99 ? 7.312 -7.393 2.349 1.00 96.56 99 TRP A N 1
ATOM 771 C CA . TRP A 1 99 ? 7.296 -6.702 3.632 1.00 96.56 99 TRP A CA 1
ATOM 772 C C . TRP A 1 99 ? 5.942 -6.886 4.292 1.00 96.56 99 TRP A C 1
ATOM 774 O O . TRP A 1 99 ? 4.926 -6.886 3.610 1.00 96.56 99 TRP A O 1
ATOM 784 N N . ALA A 1 100 ? 5.919 -7.018 5.611 1.00 95.81 100 ALA A N 1
ATOM 785 C CA . ALA A 1 100 ? 4.683 -7.075 6.376 1.00 95.81 100 ALA A CA 1
ATOM 786 C C . ALA A 1 100 ? 4.657 -5.942 7.399 1.00 95.81 100 ALA A C 1
ATOM 788 O O . ALA A 1 100 ? 5.630 -5.744 8.130 1.00 95.81 100 ALA A O 1
ATOM 789 N N . LEU A 1 101 ? 3.546 -5.214 7.426 1.00 96.50 101 LEU A N 1
ATOM 790 C CA . LEU A 1 101 ? 3.202 -4.245 8.454 1.00 96.50 101 LEU A CA 1
ATOM 791 C C . LEU A 1 101 ? 2.309 -4.924 9.483 1.00 96.50 101 LEU A C 1
ATOM 793 O O . LEU A 1 101 ? 1.205 -5.333 9.139 1.00 96.50 101 LEU A O 1
ATOM 797 N N . GLU A 1 102 ? 2.749 -4.991 10.730 1.00 94.19 102 GLU A N 1
ATOM 798 C CA . GLU A 1 102 ? 1.911 -5.423 11.843 1.00 94.19 102 GLU A CA 1
ATOM 799 C C . GLU A 1 102 ? 0.901 -4.335 12.223 1.00 94.19 102 GLU A C 1
ATOM 801 O O . GLU A 1 102 ? 1.253 -3.167 12.424 1.00 94.19 102 GLU A O 1
ATOM 806 N N . LEU A 1 103 ? -0.369 -4.734 12.310 1.00 90.44 103 LEU A N 1
ATOM 807 C CA . LEU A 1 103 ? -1.490 -3.899 12.714 1.00 90.44 103 LEU A CA 1
ATOM 808 C C . LEU A 1 103 ? -2.021 -4.394 14.064 1.00 90.44 103 LEU A C 1
ATOM 810 O O . LEU A 1 103 ? -2.828 -5.321 14.138 1.00 90.44 103 LEU A O 1
ATOM 814 N N . GLY A 1 104 ? -1.594 -3.757 15.149 1.00 75.19 104 GLY A N 1
ATOM 815 C CA . GLY A 1 104 ? -2.063 -4.102 16.487 1.00 75.19 104 GLY A CA 1
ATOM 816 C C . GLY A 1 104 ? -1.333 -3.329 17.579 1.00 75.19 104 GLY A C 1
ATOM 817 O O . GLY A 1 104 ? -0.146 -3.048 17.470 1.00 75.19 104 GLY A O 1
ATOM 818 N N . GLY A 1 105 ? -2.047 -2.963 18.646 1.00 67.56 105 GLY A N 1
ATOM 819 C CA . GLY A 1 105 ? -1.495 -2.164 19.746 1.00 67.56 105 GLY A CA 1
ATOM 820 C C . GLY A 1 105 ? -1.336 -0.672 19.418 1.00 67.56 105 GLY A C 1
ATOM 821 O O . GLY A 1 105 ? -2.045 -0.128 18.575 1.00 67.56 105 GLY A O 1
ATOM 822 N N . ASN A 1 106 ? -0.417 -0.001 20.122 1.00 63.50 106 ASN A N 1
ATOM 823 C CA . ASN A 1 106 ? -0.131 1.436 19.966 1.00 63.50 106 ASN A CA 1
ATOM 824 C C . ASN A 1 106 ? 1.023 1.730 18.986 1.00 63.50 106 ASN A C 1
ATOM 826 O O . ASN A 1 106 ? 1.467 2.875 18.907 1.00 63.50 106 ASN A O 1
ATOM 830 N N . GLN A 1 107 ? 1.562 0.723 18.293 1.00 76.50 107 GLN A N 1
ATOM 831 C CA . GLN A 1 107 ? 2.728 0.885 17.425 1.00 76.50 107 GLN A CA 1
ATOM 832 C C . GLN A 1 107 ? 2.568 0.101 16.126 1.00 76.50 107 GLN A C 1
ATOM 834 O O . GLN A 1 107 ? 2.072 -1.018 16.113 1.00 76.50 107 GLN A O 1
ATOM 839 N N . PHE A 1 108 ? 3.021 0.715 15.040 1.00 89.12 108 PHE A N 1
ATOM 840 C CA . PHE A 1 108 ? 3.195 0.074 13.747 1.00 89.12 108 PHE A CA 1
ATOM 841 C C . PHE A 1 108 ? 4.620 -0.472 13.658 1.00 89.12 108 PHE A C 1
ATOM 843 O O . PHE A 1 108 ? 5.568 0.191 14.090 1.00 89.12 108 PHE A O 1
ATOM 850 N N . ALA A 1 109 ? 4.779 -1.663 13.086 1.00 92.12 109 ALA A N 1
ATOM 851 C CA . ALA A 1 109 ? 6.090 -2.257 12.866 1.00 92.12 109 ALA A CA 1
ATOM 852 C C . ALA A 1 109 ? 6.152 -2.937 11.501 1.00 92.12 109 ALA A C 1
ATOM 854 O O . ALA A 1 109 ? 5.304 -3.757 11.155 1.00 92.12 109 ALA A O 1
ATOM 855 N N . TRP A 1 110 ? 7.184 -2.602 10.733 1.00 95.25 110 TRP A N 1
ATOM 856 C CA . TRP A 1 110 ? 7.486 -3.252 9.466 1.00 95.25 110 TRP A CA 1
ATOM 857 C C . TRP A 1 110 ? 8.561 -4.313 9.660 1.00 95.25 110 TRP A C 1
ATOM 859 O O . TRP A 1 110 ? 9.572 -4.076 10.323 1.00 95.25 110 TRP A O 1
ATOM 869 N N . ARG A 1 111 ? 8.384 -5.458 9.005 1.00 94.88 111 ARG A N 1
ATOM 870 C CA . ARG A 1 111 ? 9.397 -6.512 8.915 1.00 94.88 111 ARG A CA 1
ATOM 871 C C . ARG A 1 111 ? 9.560 -6.972 7.476 1.00 94.88 111 ARG A C 1
ATOM 873 O O . ARG A 1 111 ? 8.576 -7.137 6.753 1.00 94.88 111 ARG A O 1
ATOM 880 N N . GLN A 1 112 ? 10.798 -7.233 7.072 1.00 94.62 112 GLN A N 1
ATOM 881 C CA . GLN A 1 112 ? 11.041 -7.908 5.804 1.00 94.62 112 GLN A CA 1
ATOM 882 C C . GLN A 1 112 ? 10.626 -9.376 5.939 1.00 94.62 112 GLN A C 1
ATOM 884 O O . GLN A 1 112 ? 10.989 -10.056 6.900 1.00 94.62 112 GLN A O 1
ATOM 889 N N . VAL A 1 113 ? 9.850 -9.870 4.982 1.00 91.62 113 VAL A N 1
ATOM 890 C CA . VAL A 1 113 ? 9.426 -11.267 4.919 1.00 91.62 113 VAL A CA 1
ATOM 891 C C . VAL A 1 113 ? 10.464 -12.047 4.119 1.00 91.62 113 VAL A C 1
ATOM 893 O O . VAL A 1 113 ? 10.767 -11.720 2.971 1.00 91.62 113 VAL A O 1
ATOM 896 N N . HIS A 1 114 ? 10.993 -13.115 4.711 1.00 83.88 114 HIS A N 1
ATOM 897 C CA . HIS A 1 114 ? 11.844 -14.048 3.988 1.00 83.88 114 HIS A CA 1
ATOM 898 C C . HIS A 1 114 ? 10.985 -15.091 3.265 1.00 83.88 114 HIS A C 1
ATOM 900 O O . HIS A 1 114 ? 10.348 -15.928 3.903 1.00 83.88 114 HIS A O 1
ATOM 906 N N . VAL A 1 115 ? 10.980 -15.045 1.934 1.00 80.19 115 VAL A N 1
ATOM 907 C CA . VAL A 1 115 ? 10.355 -16.077 1.097 1.00 80.19 115 VAL A CA 1
ATOM 908 C C . VAL A 1 115 ? 11.334 -17.239 0.939 1.00 80.19 115 VAL A C 1
ATOM 910 O O . VAL A 1 115 ? 12.521 -17.008 0.723 1.00 80.19 115 VAL A O 1
ATOM 913 N N . ARG A 1 116 ? 10.846 -18.474 1.118 1.00 74.56 116 ARG A N 1
ATOM 914 C CA . ARG A 1 116 ? 11.678 -19.693 1.096 1.00 74.56 116 ARG A CA 1
ATOM 915 C C . ARG A 1 116 ? 12.182 -20.050 -0.306 1.00 74.56 116 ARG A C 1
ATOM 917 O O . ARG A 1 116 ? 13.260 -20.623 -0.419 1.00 74.56 116 ARG A O 1
ATOM 924 N N . ASP A 1 117 ? 11.402 -19.719 -1.329 1.00 78.19 117 ASP A N 1
ATOM 925 C CA . ASP A 1 117 ? 11.680 -20.040 -2.730 1.00 78.19 117 ASP A CA 1
ATOM 926 C C . ASP A 1 117 ? 12.454 -18.920 -3.448 1.00 78.19 117 ASP A C 1
ATOM 928 O O . ASP A 1 117 ? 12.888 -17.931 -2.849 1.00 78.19 117 ASP A O 1
ATOM 932 N N . GLU A 1 118 ? 12.641 -19.074 -4.760 1.00 79.00 118 GLU A N 1
ATOM 933 C CA . GLU A 1 118 ? 13.376 -18.126 -5.592 1.00 79.00 118 GLU A CA 1
ATOM 934 C C . GLU A 1 118 ? 12.777 -16.711 -5.513 1.00 79.00 118 GLU A C 1
ATOM 936 O O . GLU A 1 118 ? 11.676 -16.440 -5.996 1.00 79.00 118 GLU A O 1
ATOM 941 N N . ARG A 1 119 ? 13.542 -15.763 -4.953 1.00 79.12 119 ARG A N 1
ATOM 942 C CA . ARG A 1 119 ? 13.139 -14.347 -4.840 1.00 79.12 119 ARG A CA 1
ATOM 943 C C . ARG A 1 119 ? 12.749 -13.725 -6.180 1.00 79.12 119 ARG A C 1
ATOM 945 O O . ARG A 1 119 ? 11.907 -12.835 -6.208 1.00 79.12 119 ARG A O 1
ATOM 952 N N . CYS A 1 120 ? 13.317 -14.204 -7.289 1.00 79.56 120 CYS A N 1
ATOM 953 C CA . CYS A 1 120 ? 12.989 -13.726 -8.632 1.00 79.56 120 CYS A CA 1
ATOM 954 C C . CYS A 1 120 ? 11.496 -13.877 -8.971 1.00 79.56 120 CYS A C 1
ATOM 956 O O . CYS A 1 120 ? 10.972 -13.087 -9.752 1.00 79.56 120 CYS A O 1
ATOM 958 N N . LEU A 1 121 ? 10.779 -14.811 -8.335 1.00 82.19 121 LEU A N 1
ATOM 959 C CA . LEU A 1 121 ? 9.335 -14.974 -8.501 1.00 82.19 121 LEU A CA 1
ATOM 960 C C . LEU A 1 121 ? 8.537 -13.768 -7.989 1.00 82.19 121 LEU A C 1
ATOM 962 O O . LEU A 1 121 ? 7.388 -13.592 -8.403 1.00 82.19 121 LEU A O 1
ATOM 966 N N . LEU A 1 122 ? 9.138 -12.939 -7.129 1.00 85.94 122 LEU A N 1
ATOM 967 C CA . LEU A 1 122 ? 8.562 -11.695 -6.622 1.00 85.94 122 LEU A CA 1
ATOM 968 C C . LEU A 1 122 ? 8.915 -10.469 -7.475 1.00 85.94 122 LEU A C 1
ATOM 970 O O . LEU A 1 122 ? 8.343 -9.413 -7.221 1.00 85.94 122 LEU A O 1
ATOM 974 N N . MET A 1 123 ? 9.804 -10.578 -8.478 1.00 88.50 123 MET A N 1
ATOM 975 C CA . MET A 1 123 ? 10.151 -9.472 -9.392 1.00 88.50 123 MET A CA 1
ATOM 976 C C . MET A 1 123 ? 8.987 -9.142 -10.332 1.00 88.50 123 MET A C 1
ATOM 978 O O . MET A 1 123 ? 9.032 -9.413 -11.531 1.00 88.50 123 MET A O 1
ATOM 982 N N . ARG A 1 124 ? 7.914 -8.565 -9.787 1.00 91.62 124 ARG A N 1
ATOM 983 C CA . ARG A 1 124 ? 6.666 -8.283 -10.497 1.00 91.62 124 ARG A CA 1
ATOM 984 C C . ARG A 1 124 ? 6.221 -6.848 -10.280 1.00 91.62 124 ARG A C 1
ATOM 986 O O . ARG A 1 124 ? 6.223 -6.336 -9.164 1.00 91.62 124 ARG A O 1
ATOM 993 N N . THR A 1 125 ? 5.712 -6.242 -11.344 1.00 93.69 125 THR A N 1
ATOM 994 C CA . THR A 1 125 ? 5.078 -4.918 -11.341 1.00 93.69 125 THR A CA 1
ATOM 995 C C . THR A 1 125 ? 3.696 -5.019 -11.974 1.00 93.69 125 THR A C 1
ATOM 997 O O . THR A 1 125 ? 3.514 -5.790 -12.912 1.00 93.69 125 THR A O 1
ATOM 1000 N N . ALA A 1 126 ? 2.715 -4.281 -11.451 1.00 92.75 126 ALA A N 1
ATOM 1001 C CA . ALA A 1 126 ? 1.323 -4.309 -11.916 1.00 92.75 126 ALA A CA 1
ATOM 1002 C C . ALA A 1 126 ? 0.692 -5.720 -11.882 1.00 92.75 126 ALA A C 1
ATOM 1004 O O . ALA A 1 126 ? -0.130 -6.078 -12.725 1.00 92.75 126 ALA A O 1
ATOM 1005 N N . HIS A 1 127 ? 1.106 -6.524 -10.901 1.00 94.38 127 HIS A N 1
ATOM 1006 C CA . HIS A 1 127 ? 0.509 -7.815 -10.575 1.00 94.38 127 HIS A CA 1
ATOM 1007 C C . HIS A 1 127 ? -0.649 -7.637 -9.584 1.00 94.38 127 HIS A C 1
ATOM 1009 O O . HIS A 1 127 ? -0.863 -6.548 -9.052 1.00 94.38 127 HIS A O 1
ATOM 1015 N N . THR A 1 128 ? -1.378 -8.717 -9.315 1.00 95.06 128 THR A N 1
ATOM 1016 C CA . THR A 1 128 ? -2.401 -8.780 -8.263 1.00 95.06 128 THR A CA 1
ATOM 1017 C C . THR A 1 128 ? -1.986 -9.782 -7.198 1.00 95.06 128 THR A C 1
ATOM 1019 O O . THR A 1 128 ? -1.397 -10.815 -7.528 1.00 95.06 128 THR A O 1
ATOM 1022 N N . ALA A 1 129 ? -2.318 -9.495 -5.944 1.00 95.19 129 ALA A N 1
ATOM 1023 C CA . ALA A 1 129 ? -2.125 -10.404 -4.829 1.00 95.19 129 ALA A CA 1
ATOM 1024 C C . ALA A 1 129 ? -3.398 -10.434 -3.986 1.00 95.19 129 ALA A C 1
ATOM 1026 O O . ALA A 1 129 ? -3.981 -9.384 -3.735 1.00 95.19 129 ALA A O 1
ATOM 1027 N N . GLU A 1 130 ? -3.831 -11.629 -3.603 1.00 94.88 130 GLU A N 1
ATOM 1028 C CA . GLU A 1 130 ? -5.066 -11.846 -2.852 1.00 94.88 130 GLU A CA 1
ATOM 1029 C C . GLU A 1 130 ? -4.871 -12.980 -1.850 1.00 94.88 130 GLU A C 1
ATOM 1031 O O . GLU A 1 130 ? -4.133 -13.934 -2.110 1.00 94.88 130 GLU A O 1
ATOM 1036 N N . LEU A 1 131 ? -5.560 -12.911 -0.714 1.00 93.12 131 LEU A N 1
ATOM 1037 C CA . LEU A 1 131 ? -5.544 -13.997 0.261 1.00 93.12 131 LEU A CA 1
ATOM 1038 C C . LEU A 1 131 ? -6.147 -15.272 -0.353 1.00 93.12 131 LEU A C 1
ATOM 1040 O O . LEU A 1 131 ? -7.162 -15.226 -1.054 1.00 93.12 131 LEU A O 1
ATOM 1044 N N . HIS A 1 132 ? -5.551 -16.431 -0.081 1.00 92.00 132 HIS A N 1
ATOM 1045 C CA . HIS A 1 132 ? -6.066 -17.689 -0.603 1.00 92.00 132 HIS A CA 1
ATOM 1046 C C . HIS A 1 132 ? -7.395 -18.060 0.093 1.00 92.00 132 HIS A C 1
ATOM 1048 O O . HIS A 1 132 ? -7.434 -18.246 1.312 1.00 92.00 132 HIS A O 1
ATOM 1054 N N . PRO A 1 133 ? -8.493 -18.298 -0.653 1.00 88.81 133 PRO A N 1
ATOM 1055 C CA . PRO A 1 133 ? -9.839 -18.445 -0.079 1.00 88.81 133 PRO A CA 1
ATOM 1056 C C . PRO A 1 133 ? -10.041 -19.710 0.771 1.00 88.81 133 PRO A C 1
ATOM 1058 O O . PRO A 1 133 ? -11.035 -19.830 1.480 1.00 88.81 133 PRO A O 1
ATOM 1061 N N . ARG A 1 134 ? -9.132 -20.688 0.672 1.00 90.00 134 ARG A N 1
ATOM 1062 C CA . ARG A 1 134 ? -9.168 -21.952 1.442 1.00 90.00 134 ARG A CA 1
ATOM 1063 C C . ARG A 1 134 ? -7.933 -22.187 2.317 1.00 90.00 134 ARG A C 1
ATOM 1065 O O . ARG A 1 134 ? -7.883 -23.186 3.027 1.00 90.00 134 ARG A O 1
ATOM 1072 N N . HIS A 1 135 ? -6.942 -21.303 2.239 1.00 87.31 135 HIS A N 1
ATOM 1073 C CA . HIS A 1 135 ? -5.663 -21.440 2.937 1.00 87.31 135 HIS A CA 1
ATOM 1074 C C . HIS A 1 135 ? -5.340 -20.071 3.540 1.00 87.31 135 HIS A C 1
ATOM 1076 O O . HIS A 1 135 ? -4.663 -19.273 2.906 1.00 87.31 135 HIS A O 1
ATOM 1082 N N . PRO A 1 136 ? -5.857 -19.759 4.740 1.00 79.44 136 PRO A N 1
ATOM 1083 C CA . PRO A 1 136 ? -5.785 -18.407 5.310 1.00 79.44 136 PRO A CA 1
ATOM 1084 C C . PRO A 1 136 ? -4.353 -17.905 5.558 1.00 79.44 136 PRO A C 1
ATOM 1086 O O . PRO A 1 136 ? -4.153 -16.717 5.773 1.00 79.44 136 PRO A O 1
ATOM 1089 N N . ASN A 1 137 ? -3.362 -18.797 5.473 1.00 80.62 137 ASN A N 1
ATOM 1090 C CA . ASN A 1 137 ? -1.943 -18.498 5.649 1.00 80.62 137 ASN A CA 1
ATOM 1091 C C . ASN A 1 137 ? -1.188 -18.349 4.315 1.00 80.62 137 ASN A C 1
ATOM 1093 O O . ASN A 1 137 ? 0.041 -18.377 4.300 1.00 80.62 137 ASN A O 1
ATOM 1097 N N . GLU A 1 138 ? -1.899 -18.244 3.191 1.00 88.81 138 GLU A N 1
ATOM 1098 C CA . GLU A 1 138 ? -1.312 -18.143 1.856 1.00 88.81 138 GLU A CA 1
ATOM 1099 C C . GLU A 1 138 ? -1.833 -16.907 1.119 1.00 88.81 138 GLU A C 1
ATOM 1101 O O . GLU A 1 138 ? -3.018 -16.578 1.171 1.00 88.81 138 GLU A O 1
ATOM 1106 N N . ILE A 1 139 ? -0.937 -16.246 0.385 1.00 91.44 139 ILE A N 1
ATOM 1107 C CA . ILE A 1 139 ? -1.264 -15.162 -0.542 1.00 91.44 139 ILE A CA 1
ATOM 1108 C C . ILE A 1 139 ? -1.001 -15.679 -1.954 1.00 91.44 139 ILE A C 1
ATOM 1110 O O . ILE A 1 139 ? 0.096 -16.137 -2.274 1.00 91.44 139 ILE A O 1
ATOM 1114 N N . LEU A 1 140 ? -2.017 -15.598 -2.802 1.00 92.69 140 LEU A N 1
ATOM 1115 C CA . LEU A 1 140 ? -1.926 -15.903 -4.217 1.00 92.69 140 LEU A CA 1
ATOM 1116 C C . LEU A 1 140 ? -1.438 -14.676 -4.978 1.00 92.69 140 LEU A C 1
ATOM 1118 O O . LEU A 1 140 ? -1.996 -13.597 -4.817 1.00 92.69 140 LEU A O 1
ATOM 1122 N N . ILE A 1 141 ? -0.449 -14.854 -5.853 1.00 92.00 141 ILE A N 1
ATOM 1123 C CA . ILE A 1 141 ? 0.091 -13.791 -6.708 1.00 92.00 141 ILE A CA 1
ATOM 1124 C C . ILE A 1 141 ? -0.133 -14.175 -8.172 1.00 92.00 141 ILE A C 1
ATOM 1126 O O . ILE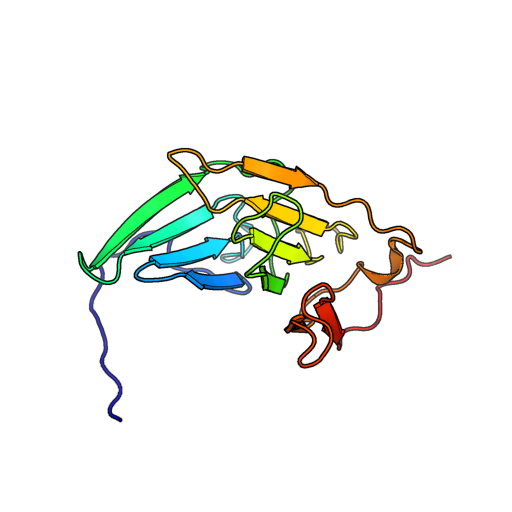 A 1 141 ? 0.270 -15.256 -8.602 1.00 92.00 141 ILE A O 1
ATOM 1130 N N . PHE A 1 142 ? -0.740 -13.278 -8.952 1.00 90.88 142 PHE A N 1
ATOM 1131 C CA . PHE A 1 142 ? -1.046 -13.501 -10.367 1.00 90.88 142 PHE A CA 1
ATOM 1132 C C . PHE A 1 142 ? -0.684 -12.304 -11.247 1.00 90.88 142 PHE A C 1
ATOM 1134 O O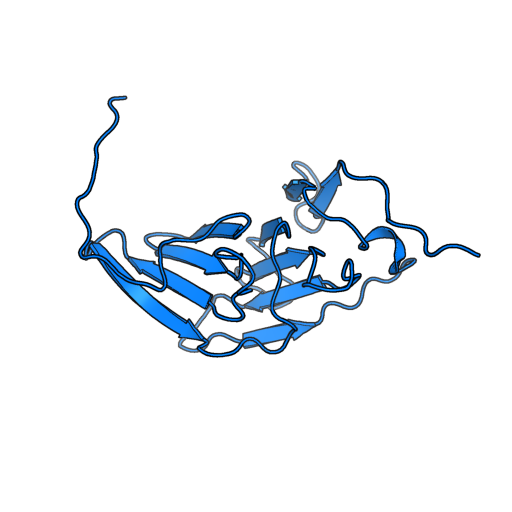 . PHE A 1 142 ? -0.710 -11.151 -10.820 1.00 90.88 142 PHE A O 1
ATOM 1141 N N . GLY A 1 143 ? -0.407 -12.593 -12.521 1.00 87.62 143 GLY A N 1
ATOM 1142 C CA . GLY A 1 143 ? -0.071 -11.585 -13.526 1.00 87.62 143 GLY A CA 1
ATOM 1143 C C . GLY A 1 143 ? 1.397 -11.159 -13.493 1.00 87.62 143 GLY A C 1
ATOM 1144 O O . GLY A 1 143 ? 2.155 -11.590 -12.626 1.00 87.62 143 GLY A O 1
ATOM 1145 N N . ALA A 1 144 ? 1.768 -10.348 -14.489 1.00 79.00 144 ALA A N 1
ATOM 1146 C CA . ALA A 1 144 ? 3.110 -9.825 -14.765 1.00 79.00 144 ALA A CA 1
ATOM 1147 C C . ALA A 1 144 ? 4.228 -10.890 -14.704 1.00 79.00 144 ALA A C 1
ATOM 1149 O O . ALA A 1 144 ? 4.631 -11.283 -13.607 1.00 79.00 144 ALA A O 1
ATOM 1150 N N . PRO A 1 145 ? 4.746 -11.389 -15.845 1.00 67.81 145 PRO A N 1
ATOM 1151 C CA . PRO A 1 145 ? 5.859 -12.334 -15.805 1.00 67.81 145 PRO A CA 1
ATOM 1152 C C . PRO A 1 145 ? 7.037 -11.713 -15.038 1.00 67.81 145 PRO A C 1
ATOM 1154 O O . PRO A 1 145 ? 7.246 -10.501 -15.152 1.00 67.81 145 PRO A O 1
ATOM 1157 N N . PRO A 1 146 ? 7.778 -12.506 -14.243 1.00 65.38 146 PRO A N 1
ATOM 1158 C CA . PRO A 1 146 ? 8.930 -11.984 -13.534 1.00 65.38 146 PRO A CA 1
ATOM 1159 C C . PRO A 1 146 ? 9.910 -11.386 -14.541 1.00 65.38 146 PRO A C 1
ATOM 1161 O O . PRO A 1 146 ? 10.187 -11.996 -15.579 1.00 65.38 146 PRO A O 1
ATOM 1164 N N . VAL A 1 147 ? 10.405 -10.182 -14.258 1.00 67.00 147 VAL A N 1
ATOM 1165 C CA . VAL A 1 147 ? 11.426 -9.556 -15.102 1.00 67.00 147 VAL A CA 1
ATOM 1166 C C . VAL A 1 147 ? 12.726 -10.312 -14.857 1.00 67.00 147 VAL A C 1
ATOM 1168 O O . VAL A 1 147 ? 13.433 -10.064 -13.888 1.00 67.00 147 VAL A O 1
ATOM 1171 N N . LEU A 1 148 ? 13.009 -11.308 -15.696 1.00 60.19 148 LEU A N 1
ATOM 1172 C CA . LEU A 1 148 ? 14.310 -11.963 -15.696 1.00 60.19 148 LEU A CA 1
ATOM 1173 C C . LEU A 1 148 ? 15.328 -10.938 -16.200 1.00 60.19 148 LEU A C 1
ATOM 1175 O O . LEU A 1 148 ? 15.161 -10.391 -17.293 1.00 60.19 148 LEU A O 1
ATOM 1179 N N . ALA A 1 149 ? 16.358 -10.658 -15.401 1.00 51.19 149 ALA A N 1
ATOM 1180 C CA . ALA A 1 149 ? 17.500 -9.883 -15.868 1.00 51.19 149 ALA A CA 1
ATOM 1181 C C . ALA A 1 149 ? 18.053 -10.525 -17.159 1.00 51.19 149 ALA A C 1
ATOM 1183 O O . ALA A 1 149 ? 18.033 -11.757 -17.271 1.00 51.19 149 ALA A O 1
ATOM 1184 N N . PRO A 1 150 ? 18.521 -9.737 -18.145 1.00 47.62 150 PRO A N 1
ATOM 1185 C CA . PRO A 1 150 ? 19.213 -10.308 -19.292 1.00 47.62 150 PRO A CA 1
ATOM 1186 C C . PRO A 1 150 ? 20.431 -11.098 -18.791 1.00 47.62 150 PRO A C 1
ATOM 1188 O O . PRO A 1 150 ? 21.173 -10.611 -17.936 1.00 47.62 150 PRO A O 1
ATOM 1191 N N . GLY A 1 151 ? 20.559 -12.338 -19.271 1.00 41.44 151 GLY A N 1
ATOM 1192 C CA . GLY A 1 151 ? 21.685 -13.225 -18.965 1.00 41.44 151 GLY A CA 1
ATOM 1193 C C . GLY A 1 151 ? 22.993 -12.800 -19.616 1.00 41.44 151 GLY A C 1
ATOM 1194 O O . GLY A 1 151 ? 22.966 -11.919 -20.506 1.00 41.44 151 GLY A O 1
#

Sequence (151 aa):
MAWQHHDFKDDPRTARAGHSATAVGKYVYVCGGRRGGHFFQDLIRYDTDSNTWETIYEELPFVARANHTATLVDEGVSGGKEIWLVGGQTNDDVVADCWALELGGNQFAWRQVHVRDERCLLMRTAHTAELHPRHPNEILIFGAPPVLAPG

Foldseek 3Di:
DDDDDDDDDDDVVPPFAQWEWDDDPQKIWTAWGDDVLDIAQWIKMAGNVVRDIDTQGNHHPDDGFGQWYWEWQQCDPVRGIKIKIFWGDHSPAIFLWIKIWDDDDPDIDIDTDDDPDDSLQRSFGNWYWYQDPVHSHDIDIDDGDRPDDDD